Protein AF-A0AAD3Y693-F1 (afdb_monomer)

Structure (mmCIF, N/CA/C/O backbone):
data_AF-A0AAD3Y693-F1
#
_entry.id   AF-A0AAD3Y693-F1
#
loop_
_atom_site.group_PDB
_atom_site.id
_atom_site.type_symbol
_atom_site.label_atom_id
_atom_site.label_alt_id
_atom_site.label_comp_id
_atom_site.label_asym_id
_atom_site.label_entity_id
_atom_site.label_seq_id
_atom_site.pdbx_PDB_ins_code
_atom_site.Cartn_x
_atom_site.Cartn_y
_atom_site.Cartn_z
_atom_site.occupancy
_atom_site.B_iso_or_equiv
_atom_site.auth_seq_id
_atom_site.auth_comp_id
_atom_site.auth_asym_id
_atom_site.auth_atom_id
_atom_site.pdbx_PDB_model_num
ATOM 1 N N . GLY A 1 1 ? 5.796 18.526 -28.401 1.00 57.47 1 GLY A N 1
ATOM 2 C CA . GLY A 1 1 ? 4.630 18.229 -27.539 1.00 57.47 1 GLY A CA 1
ATOM 3 C C . GLY A 1 1 ? 4.494 16.743 -27.241 1.00 57.47 1 GLY A C 1
ATOM 4 O O . GLY A 1 1 ? 4.317 16.376 -26.090 1.00 57.47 1 GLY A O 1
ATOM 5 N N . THR A 1 2 ? 4.607 15.888 -28.257 1.00 63.69 2 THR A N 1
ATOM 6 C CA . THR A 1 2 ? 4.423 14.424 -28.186 1.00 63.69 2 THR A CA 1
ATOM 7 C C . THR A 1 2 ? 5.612 13.660 -27.596 1.00 63.69 2 THR A C 1
ATOM 9 O O . THR A 1 2 ? 5.419 12.637 -26.946 1.00 63.69 2 THR A O 1
ATOM 12 N N . ASP A 1 3 ? 6.832 14.183 -27.740 1.00 72.62 3 ASP A N 1
ATOM 13 C CA . ASP A 1 3 ? 8.056 13.483 -27.311 1.00 72.62 3 ASP A CA 1
ATOM 14 C C . ASP A 1 3 ? 8.204 13.393 -25.786 1.00 72.62 3 ASP A C 1
ATOM 16 O O . ASP A 1 3 ? 8.911 12.528 -25.273 1.00 72.62 3 ASP A O 1
ATOM 20 N N . TYR A 1 4 ? 7.533 14.281 -25.047 1.00 83.62 4 TYR A N 1
ATOM 21 C CA . TYR A 1 4 ? 7.501 14.255 -23.585 1.00 83.62 4 TYR A CA 1
ATOM 22 C C . TYR A 1 4 ? 6.535 13.181 -23.070 1.00 83.62 4 TYR A C 1
ATOM 24 O O . TYR A 1 4 ? 6.885 12.433 -22.164 1.00 83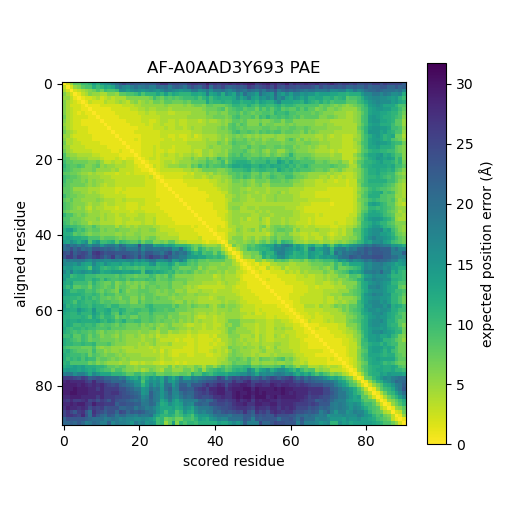.62 4 TYR A O 1
ATOM 32 N N . LEU A 1 5 ? 5.370 13.031 -23.714 1.00 88.19 5 LEU A N 1
ATOM 33 C CA . LEU A 1 5 ? 4.372 12.025 -23.343 1.00 88.19 5 LEU A CA 1
ATOM 34 C C . LEU A 1 5 ? 4.930 10.602 -23.478 1.00 88.19 5 LEU A C 1
ATOM 36 O O . LEU A 1 5 ? 4.802 9.807 -22.550 1.00 88.19 5 LEU A O 1
ATOM 40 N N . GLY A 1 6 ? 5.602 10.303 -24.596 1.00 90.31 6 GLY A N 1
ATOM 41 C CA . GLY A 1 6 ? 6.240 8.999 -24.800 1.00 90.31 6 GLY A CA 1
ATOM 42 C C . GLY A 1 6 ? 7.289 8.683 -23.729 1.00 90.31 6 GLY A C 1
ATOM 43 O O . GLY A 1 6 ? 7.310 7.580 -23.193 1.00 90.31 6 GLY A O 1
ATOM 44 N N . LYS A 1 7 ? 8.110 9.671 -23.345 1.00 91.62 7 LYS A N 1
ATOM 45 C CA . LYS A 1 7 ? 9.121 9.514 -22.286 1.00 91.62 7 LYS A CA 1
ATOM 46 C C . LYS A 1 7 ? 8.501 9.279 -20.910 1.00 91.62 7 LYS A C 1
ATOM 48 O O . LYS A 1 7 ? 8.977 8.411 -20.186 1.00 91.62 7 LYS A O 1
ATOM 53 N N . THR A 1 8 ? 7.444 10.010 -20.550 1.00 91.81 8 THR A N 1
ATOM 54 C CA . THR A 1 8 ? 6.758 9.833 -19.260 1.00 91.81 8 THR A CA 1
ATOM 55 C C . THR A 1 8 ? 6.124 8.450 -19.143 1.00 91.81 8 THR A C 1
ATOM 57 O O . THR A 1 8 ? 6.254 7.813 -18.100 1.00 91.81 8 THR A O 1
ATOM 60 N N . VAL A 1 9 ? 5.481 7.963 -20.210 1.00 94.56 9 VAL A N 1
ATOM 61 C CA . VAL A 1 9 ? 4.896 6.614 -20.225 1.00 94.56 9 VAL A CA 1
ATOM 62 C C . VAL A 1 9 ? 5.989 5.555 -20.086 1.00 94.56 9 VAL A C 1
ATOM 64 O O . VAL A 1 9 ? 5.875 4.688 -19.224 1.00 94.56 9 VAL A O 1
ATOM 67 N N . SER A 1 10 ? 7.073 5.653 -20.861 1.00 93.75 10 SER A N 1
ATOM 68 C CA . SER A 1 10 ? 8.194 4.710 -20.762 1.00 93.75 10 SER A CA 1
ATOM 69 C C . SER A 1 10 ? 8.844 4.706 -19.376 1.00 93.75 10 SER A C 1
ATOM 71 O O . SER A 1 10 ? 9.185 3.638 -18.875 1.00 93.75 10 SER A O 1
ATOM 73 N N . LEU A 1 11 ? 8.972 5.873 -18.731 1.00 95.94 11 LEU A N 1
ATOM 74 C CA . LEU A 1 11 ? 9.494 5.975 -17.367 1.00 95.94 11 LEU A CA 1
ATOM 75 C C . LEU A 1 11 ? 8.567 5.282 -16.360 1.00 95.94 11 LEU A C 1
ATOM 77 O O . LEU A 1 11 ? 9.024 4.445 -15.592 1.00 95.94 11 LEU A O 1
ATOM 81 N N . ALA A 1 12 ? 7.263 5.573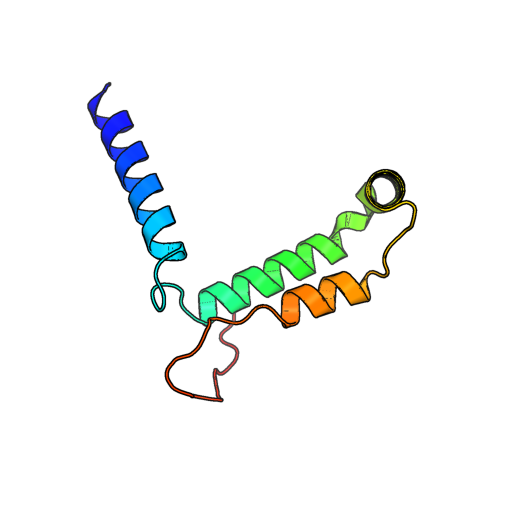 -16.397 1.00 95.00 12 ALA A N 1
ATOM 82 C CA . ALA A 1 12 ? 6.296 4.963 -15.483 1.00 95.00 12 ALA A CA 1
ATOM 83 C C . ALA A 1 12 ? 6.233 3.433 -15.635 1.00 95.00 12 ALA A C 1
ATOM 85 O O . ALA A 1 12 ? 6.148 2.712 -14.642 1.00 95.00 12 ALA A O 1
ATOM 86 N N . VAL A 1 13 ? 6.306 2.937 -16.875 1.00 96.62 13 VAL A N 1
ATOM 87 C CA . VAL A 1 13 ? 6.381 1.497 -17.159 1.00 96.62 13 VAL A CA 1
ATOM 88 C C . VAL A 1 13 ? 7.675 0.901 -16.602 1.00 96.62 13 VAL A C 1
ATOM 90 O O . VAL A 1 13 ? 7.625 -0.155 -15.975 1.00 96.62 13 VAL A O 1
ATOM 93 N N . GLY A 1 14 ? 8.812 1.581 -16.779 1.00 95.75 14 GLY A N 1
ATOM 94 C CA . GLY A 1 14 ? 10.102 1.153 -16.232 1.00 95.75 14 GLY A CA 1
ATOM 95 C C . GLY A 1 14 ? 10.087 1.017 -14.708 1.00 95.75 14 GLY A C 1
ATOM 96 O O . GLY A 1 14 ? 10.467 -0.029 -14.188 1.00 95.75 14 GLY A O 1
ATOM 97 N N . GLU A 1 15 ? 9.571 2.022 -13.998 1.00 94.38 15 GLU A N 1
ATOM 98 C CA . GLU A 1 15 ? 9.450 1.993 -12.531 1.00 94.38 15 GLU A CA 1
ATOM 99 C C . GLU A 1 15 ? 8.502 0.886 -12.048 1.00 94.38 15 GLU A C 1
ATOM 101 O O . GLU A 1 15 ? 8.793 0.185 -11.079 1.00 94.38 15 GLU A O 1
ATOM 106 N N . LEU A 1 16 ? 7.381 0.669 -12.746 1.00 93.50 16 LEU A N 1
ATOM 107 C CA . LEU A 1 16 ? 6.432 -0.386 -12.384 1.00 93.50 16 LEU A CA 1
ATOM 108 C C . LEU A 1 16 ? 7.040 -1.786 -12.557 1.00 93.50 16 LEU A C 1
ATOM 110 O O . LEU A 1 16 ? 6.843 -2.650 -11.702 1.00 93.50 16 LEU A O 1
ATOM 114 N N . ILE A 1 17 ? 7.797 -1.999 -13.639 1.00 94.19 17 ILE A N 1
ATOM 115 C CA . ILE A 1 17 ? 8.549 -3.241 -13.865 1.00 94.19 17 ILE A CA 1
ATOM 116 C C . ILE A 1 17 ? 9.636 -3.401 -12.799 1.00 94.19 17 ILE A C 1
ATOM 118 O O . ILE A 1 17 ? 9.799 -4.502 -12.273 1.00 94.19 17 ILE A O 1
ATOM 122 N N . SER A 1 18 ? 10.341 -2.321 -12.452 1.00 91.94 18 SER A N 1
ATOM 123 C CA . SER A 1 18 ? 11.368 -2.322 -11.406 1.00 91.94 18 SER A CA 1
ATOM 124 C C . SER A 1 18 ? 10.793 -2.809 -10.072 1.00 91.94 18 SER A C 1
ATOM 126 O O . SER A 1 18 ? 11.248 -3.819 -9.546 1.00 91.94 18 SER A O 1
ATOM 128 N N . VAL A 1 19 ? 9.698 -2.211 -9.587 1.00 90.25 19 VAL A N 1
ATOM 129 C CA . VAL A 1 19 ? 9.055 -2.614 -8.317 1.00 90.25 19 VAL A CA 1
ATOM 130 C C . VAL A 1 19 ? 8.516 -4.053 -8.354 1.00 90.25 19 VAL A C 1
ATOM 132 O O . VAL A 1 19 ? 8.485 -4.728 -7.325 1.00 90.25 19 VAL A O 1
ATOM 135 N N . ALA A 1 20 ? 8.093 -4.540 -9.524 1.00 88.81 20 ALA A N 1
ATOM 136 C CA . ALA A 1 20 ? 7.620 -5.914 -9.699 1.00 88.81 20 ALA A CA 1
ATOM 137 C C . ALA A 1 20 ? 8.758 -6.948 -9.802 1.00 88.81 20 ALA A C 1
ATOM 139 O O . ALA A 1 20 ? 8.520 -8.143 -9.610 1.00 88.81 20 ALA A O 1
ATOM 140 N N . THR A 1 21 ? 9.980 -6.513 -10.115 1.00 89.50 21 THR A N 1
ATOM 141 C CA . THR A 1 21 ? 11.134 -7.394 -10.306 1.00 89.50 21 THR A CA 1
ATOM 142 C C . THR A 1 21 ? 11.816 -7.671 -8.972 1.00 89.50 21 THR A C 1
ATOM 144 O O . THR A 1 21 ? 12.162 -6.765 -8.212 1.00 89.50 21 THR A O 1
ATOM 147 N N . LEU A 1 22 ? 12.044 -8.952 -8.680 1.00 85.62 22 LEU A N 1
ATOM 148 C CA . LEU A 1 22 ? 12.675 -9.363 -7.433 1.00 85.62 22 LEU A CA 1
ATOM 149 C C . LEU A 1 22 ? 14.093 -8.782 -7.309 1.00 85.62 22 LEU A C 1
ATOM 151 O O . LEU A 1 22 ? 14.877 -8.820 -8.255 1.00 85.62 22 LEU A O 1
ATOM 155 N N . GLY A 1 23 ? 14.423 -8.257 -6.129 1.00 84.00 23 GLY A N 1
ATOM 156 C CA . GLY A 1 23 ? 15.750 -7.708 -5.835 1.00 84.00 23 GLY A CA 1
ATOM 157 C C . GLY A 1 23 ? 16.016 -6.296 -6.369 1.00 84.00 23 GLY A C 1
ATOM 158 O O . GLY A 1 23 ? 17.106 -5.784 -6.145 1.00 84.00 23 GLY A O 1
ATOM 159 N N . GLN A 1 24 ? 15.051 -5.650 -7.036 1.00 86.38 24 GLN A N 1
ATOM 160 C CA . GLN A 1 24 ? 15.176 -4.248 -7.474 1.00 86.38 24 GLN A CA 1
ATOM 161 C C . GLN A 1 24 ? 14.707 -3.229 -6.422 1.00 86.38 24 GLN A C 1
ATOM 163 O O . GLN A 1 24 ? 14.979 -2.042 -6.553 1.00 86.38 24 GLN A O 1
ATOM 168 N N . VAL A 1 25 ? 14.026 -3.685 -5.366 1.00 88.12 25 VAL A N 1
ATOM 169 C CA . VAL A 1 25 ? 13.630 -2.847 -4.225 1.00 88.12 25 VAL A CA 1
ATOM 170 C C . VAL A 1 25 ? 14.677 -2.971 -3.125 1.00 88.12 25 VAL A C 1
ATOM 172 O O . VAL A 1 25 ? 14.977 -4.081 -2.676 1.00 88.12 25 VAL A O 1
ATOM 175 N N . HIS A 1 26 ? 15.207 -1.847 -2.644 1.00 88.19 26 HIS A N 1
ATOM 176 C CA . HIS A 1 26 ? 16.194 -1.860 -1.567 1.00 88.19 26 HIS A CA 1
ATOM 177 C C . HIS A 1 26 ? 15.532 -1.935 -0.187 1.00 88.19 26 HIS A C 1
ATOM 179 O O . HIS A 1 26 ? 14.462 -1.378 0.068 1.00 88.19 26 HIS A O 1
ATOM 185 N N . GLN A 1 27 ? 16.216 -2.565 0.771 1.00 86.56 27 GLN A N 1
ATOM 186 C CA . GLN A 1 27 ? 15.692 -2.719 2.132 1.00 86.56 27 GLN A CA 1
ATOM 187 C C . GLN A 1 27 ? 15.436 -1.372 2.839 1.00 86.56 27 GLN A C 1
ATOM 189 O O . GLN A 1 27 ? 14.511 -1.273 3.647 1.00 86.56 27 GLN A O 1
ATOM 194 N N . VAL A 1 28 ? 16.225 -0.336 2.527 1.00 89.56 28 VAL A N 1
ATOM 195 C CA . VAL A 1 28 ? 16.035 1.026 3.056 1.00 89.56 28 VAL A CA 1
ATOM 196 C C . VAL A 1 28 ? 14.750 1.670 2.528 1.00 89.56 28 VAL A C 1
ATOM 198 O O . VAL A 1 28 ? 14.004 2.264 3.302 1.00 89.56 28 VAL A O 1
ATOM 201 N N . GLU A 1 29 ? 14.427 1.475 1.249 1.00 89.88 29 GLU A N 1
ATOM 202 C CA . GLU A 1 29 ? 13.197 1.986 0.632 1.00 89.88 29 GLU A CA 1
ATOM 203 C C . GLU A 1 29 ? 11.970 1.309 1.245 1.00 89.88 29 GLU A C 1
ATOM 205 O O . GLU A 1 29 ? 11.009 1.984 1.619 1.00 89.88 29 GLU A O 1
ATOM 210 N N . LEU A 1 30 ? 12.027 -0.015 1.442 1.00 89.19 30 LEU A N 1
ATOM 211 C CA . LEU A 1 30 ? 10.962 -0.754 2.120 1.00 89.19 30 LEU A CA 1
ATOM 212 C C . LEU A 1 30 ? 10.772 -0.276 3.567 1.00 89.19 30 LEU A C 1
ATOM 214 O O . LEU A 1 30 ? 9.636 -0.100 4.012 1.00 89.19 30 LEU A O 1
ATOM 218 N N . TYR A 1 31 ? 11.862 -0.066 4.308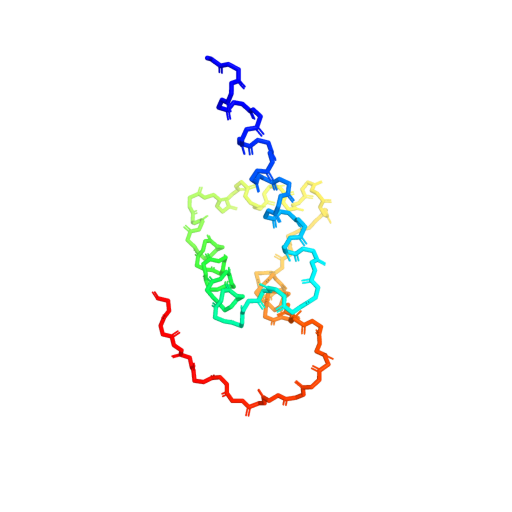 1.00 90.50 31 TYR A N 1
ATOM 219 C CA . TYR A 1 31 ? 11.800 0.444 5.678 1.00 90.50 31 TYR A CA 1
ATOM 220 C C . TYR A 1 31 ? 11.156 1.835 5.733 1.00 90.50 31 TYR A C 1
ATOM 222 O O . TYR A 1 31 ? 10.203 2.042 6.487 1.00 90.50 31 TYR A O 1
ATOM 230 N N . CYS A 1 32 ? 11.584 2.758 4.872 1.00 90.50 32 CYS A N 1
ATOM 231 C CA . CYS A 1 32 ? 11.011 4.101 4.833 1.00 90.50 32 CYS A CA 1
ATOM 232 C C . CYS A 1 32 ? 9.547 4.111 4.390 1.00 90.50 32 CYS A C 1
ATOM 234 O O . CYS A 1 32 ? 8.733 4.821 4.983 1.00 90.50 32 CYS A O 1
ATOM 236 N N . ALA A 1 33 ? 9.167 3.263 3.432 1.00 90.88 33 ALA A N 1
ATOM 237 C CA . ALA A 1 33 ? 7.772 3.103 3.035 1.00 90.88 33 ALA A CA 1
ATOM 238 C C . ALA A 1 33 ? 6.894 2.582 4.190 1.00 90.88 33 ALA A C 1
ATOM 240 O O . ALA A 1 33 ? 5.759 3.045 4.370 1.00 90.88 33 ALA A O 1
ATOM 241 N N . LYS A 1 34 ? 7.411 1.651 5.008 1.00 91.75 34 LYS A N 1
ATOM 242 C CA . LYS A 1 34 ? 6.711 1.154 6.203 1.00 91.75 34 LYS A CA 1
ATOM 243 C C . LYS A 1 34 ? 6.493 2.261 7.228 1.00 91.75 34 LYS A C 1
ATOM 245 O O . LYS A 1 34 ? 5.351 2.473 7.639 1.00 91.75 34 LYS A O 1
ATOM 250 N N . GLU A 1 35 ? 7.548 2.975 7.611 1.00 91.25 35 GLU A N 1
ATOM 251 C CA . GLU A 1 35 ? 7.465 4.015 8.645 1.00 91.25 35 GLU A CA 1
ATOM 252 C C . GLU A 1 35 ? 6.598 5.204 8.200 1.00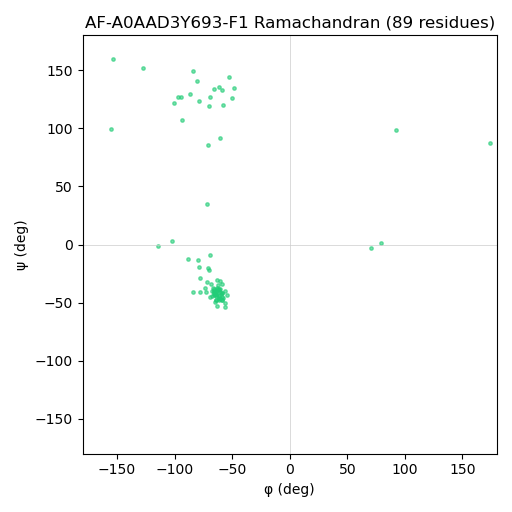 91.25 35 GLU A C 1
ATOM 254 O O . GLU A 1 35 ? 5.738 5.659 8.959 1.00 91.25 35 GLU A O 1
ATOM 259 N N . ALA A 1 36 ? 6.697 5.629 6.935 1.00 90.19 36 ALA A N 1
ATOM 260 C CA . ALA A 1 36 ? 5.821 6.660 6.370 1.00 90.19 36 ALA A CA 1
ATOM 261 C C . ALA A 1 36 ? 4.336 6.248 6.410 1.00 90.19 36 ALA A C 1
ATOM 263 O O . ALA A 1 36 ? 3.457 7.044 6.766 1.00 90.19 36 ALA A O 1
ATOM 264 N N . THR A 1 37 ? 4.045 4.980 6.103 1.00 88.50 37 THR A N 1
ATOM 265 C CA . THR A 1 37 ? 2.677 4.444 6.156 1.00 88.50 37 THR A CA 1
ATOM 266 C C . THR A 1 37 ? 2.151 4.384 7.592 1.00 88.50 37 THR A C 1
ATOM 268 O O . THR A 1 37 ? 1.017 4.797 7.842 1.00 88.50 37 THR A O 1
ATOM 271 N N . LYS A 1 38 ? 2.960 3.907 8.549 1.00 88.81 38 LYS A N 1
ATOM 272 C CA . LYS A 1 38 ? 2.589 3.870 9.975 1.00 88.81 38 LYS A CA 1
ATOM 273 C C . LYS A 1 38 ? 2.312 5.269 10.514 1.00 88.81 38 LYS A C 1
ATOM 275 O O . LYS A 1 38 ? 1.273 5.481 11.136 1.00 88.81 38 LYS A O 1
ATOM 280 N N . SER A 1 39 ? 3.195 6.224 10.223 1.00 86.62 39 SER A N 1
ATOM 281 C CA . SER A 1 39 ? 3.026 7.621 10.626 1.00 86.62 39 SER A CA 1
ATOM 282 C C . SER A 1 39 ? 1.717 8.199 10.081 1.00 86.62 39 SER A C 1
ATOM 284 O O . SER A 1 39 ? 0.910 8.733 10.839 1.00 86.62 39 SER A O 1
ATOM 286 N N . THR A 1 40 ? 1.422 7.967 8.798 1.00 84.62 40 THR A N 1
ATOM 287 C CA . THR A 1 40 ? 0.161 8.411 8.180 1.00 84.62 40 THR A CA 1
ATOM 288 C C . THR A 1 40 ? -1.064 7.826 8.888 1.00 84.62 40 THR A C 1
ATOM 290 O O . THR A 1 40 ? -2.009 8.552 9.198 1.00 84.62 40 THR A O 1
ATOM 293 N N . ILE A 1 41 ? -1.046 6.523 9.188 1.00 82.75 41 ILE A N 1
ATOM 294 C CA . ILE A 1 41 ? -2.126 5.843 9.917 1.00 82.75 41 ILE A CA 1
ATOM 295 C C . ILE A 1 41 ? -2.338 6.471 11.305 1.00 82.75 41 ILE A C 1
ATOM 297 O O . ILE A 1 41 ? -3.479 6.709 11.702 1.00 82.75 41 ILE A O 1
ATOM 301 N N . LEU A 1 42 ? -1.258 6.782 12.028 1.00 82.62 42 LEU A N 1
ATOM 302 C CA . LEU A 1 42 ? -1.321 7.390 13.362 1.00 82.62 42 LEU A CA 1
ATOM 303 C C . LEU A 1 42 ? -1.762 8.865 13.328 1.00 82.62 42 LEU A C 1
ATOM 305 O O . LEU A 1 42 ? -2.446 9.325 14.245 1.00 82.62 42 LEU A O 1
ATOM 309 N N . MET A 1 43 ? -1.412 9.605 12.272 1.00 78.69 43 MET A N 1
ATOM 310 C CA . MET A 1 43 ? -1.702 11.039 12.137 1.00 78.69 43 MET A CA 1
ATOM 311 C C . MET A 1 43 ? -3.140 11.362 11.699 1.00 78.69 43 MET A C 1
ATOM 313 O O . MET A 1 43 ? -3.572 12.507 11.837 1.00 78.69 43 MET A O 1
ATOM 317 N N . LEU A 1 44 ? -3.929 10.393 11.225 1.00 65.25 44 LEU A N 1
ATOM 318 C CA . LEU A 1 44 ? -5.292 10.599 10.699 1.00 65.25 44 LEU A CA 1
ATOM 319 C C . LEU A 1 44 ? -6.375 10.935 11.763 1.00 65.25 44 LEU A C 1
ATOM 321 O O . LEU A 1 44 ? -7.544 10.584 11.600 1.00 65.25 44 LEU A O 1
ATOM 325 N N . ARG A 1 45 ? -6.049 11.681 12.832 1.00 57.75 45 ARG A N 1
ATOM 326 C CA . ARG A 1 45 ? -6.984 12.062 13.919 1.00 57.75 45 ARG A CA 1
ATOM 327 C C . ARG A 1 45 ? -8.248 12.798 13.442 1.00 57.75 45 ARG A C 1
ATOM 329 O O . ARG A 1 45 ?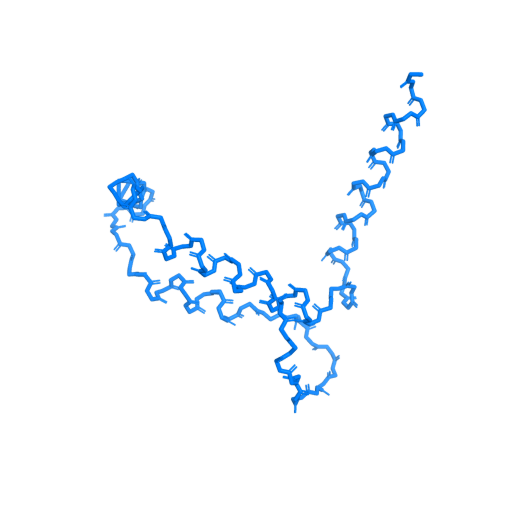 -9.328 12.490 13.931 1.00 57.75 45 ARG A O 1
ATOM 336 N N . VAL A 1 46 ? -8.150 13.710 12.467 1.00 56.81 46 VAL A N 1
ATOM 337 C CA . VAL A 1 46 ? -9.311 14.441 11.891 1.00 56.81 46 VAL A CA 1
ATOM 338 C C . VAL A 1 46 ? -10.204 13.527 11.033 1.00 56.81 46 VAL A C 1
ATOM 340 O O . VAL A 1 46 ? -11.380 13.801 10.816 1.00 56.81 46 VAL A O 1
ATOM 343 N N . VAL A 1 47 ? -9.667 12.392 10.579 1.00 63.09 47 VAL A N 1
ATOM 344 C CA . VAL A 1 47 ? -10.341 11.420 9.707 1.00 63.09 47 VAL A CA 1
ATOM 345 C C . VAL A 1 47 ? -10.825 10.207 10.508 1.00 63.09 47 VAL A C 1
ATOM 347 O O . VAL A 1 47 ? -11.416 9.305 9.930 1.00 63.09 47 VAL A O 1
ATOM 350 N N . ALA A 1 48 ? -10.655 10.179 11.836 1.00 70.44 48 ALA A N 1
ATOM 351 C CA . ALA A 1 48 ? -11.023 9.029 12.662 1.00 70.44 48 ALA A CA 1
ATOM 352 C C . ALA A 1 48 ? -12.492 8.607 12.467 1.00 70.44 48 ALA A C 1
ATOM 354 O O . ALA A 1 48 ? -12.758 7.426 12.273 1.00 70.44 48 ALA A O 1
ATOM 355 N N . SER A 1 49 ? -13.444 9.547 12.421 1.00 76.19 49 SER A N 1
ATOM 356 C CA . SER A 1 49 ? -14.862 9.244 12.155 1.00 76.19 49 SER A CA 1
ATOM 357 C C . SER A 1 49 ? -15.105 8.712 10.735 1.00 76.19 49 SER A C 1
ATOM 359 O O . SER A 1 49 ? -15.842 7.743 10.558 1.00 76.19 49 SER A O 1
ATOM 361 N N . LYS A 1 50 ? -14.440 9.285 9.723 1.00 81.50 50 LYS A N 1
ATOM 362 C CA . LYS A 1 50 ? -14.490 8.823 8.323 1.00 81.50 50 LYS A CA 1
ATOM 363 C C . LYS A 1 50 ? -13.853 7.441 8.151 1.00 81.50 50 LYS A C 1
ATOM 365 O O . LYS A 1 50 ? -14.343 6.631 7.367 1.00 81.50 50 LYS A O 1
ATOM 370 N N . ASP A 1 51 ? -12.774 7.162 8.871 1.00 81.19 51 ASP A N 1
ATOM 371 C CA . ASP A 1 51 ? -12.106 5.868 8.873 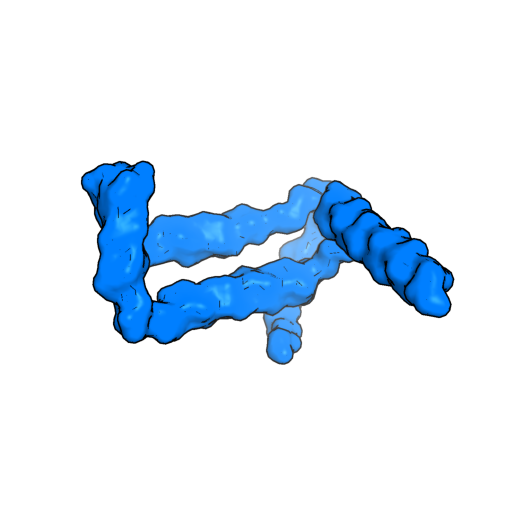1.00 81.19 51 ASP A CA 1
ATOM 372 C C . ASP A 1 51 ? -12.957 4.799 9.559 1.00 81.19 51 ASP A C 1
ATOM 374 O O . ASP A 1 51 ? -13.180 3.741 8.975 1.00 81.19 51 ASP A O 1
ATOM 378 N N . ILE A 1 52 ? -13.541 5.118 10.720 1.00 82.88 52 ILE A N 1
ATOM 379 C CA . ILE A 1 52 ? -14.508 4.256 11.413 1.00 82.88 52 ILE A CA 1
ATOM 380 C C . ILE A 1 52 ? -15.685 3.928 10.489 1.00 82.88 52 ILE A C 1
ATOM 382 O O . ILE A 1 52 ? -16.001 2.754 10.301 1.00 82.88 52 ILE A O 1
ATOM 386 N N . GLY A 1 53 ? -16.293 4.946 9.872 1.00 88.25 53 GLY A N 1
ATOM 387 C CA . GLY A 1 53 ? -17.409 4.761 8.947 1.00 88.25 53 GLY A CA 1
ATOM 388 C C . GLY A 1 53 ? -17.037 3.873 7.760 1.00 88.25 53 GLY A C 1
ATOM 389 O O . GLY A 1 53 ? -17.740 2.908 7.471 1.00 88.25 53 GLY A O 1
ATOM 390 N N . ARG A 1 54 ? -15.890 4.130 7.114 1.00 90.00 54 ARG A N 1
ATOM 391 C CA . ARG A 1 54 ? -15.411 3.318 5.984 1.00 90.00 54 ARG A CA 1
ATOM 392 C C . ARG A 1 54 ? -15.163 1.868 6.390 1.00 90.00 54 ARG A C 1
ATOM 394 O O . ARG A 1 54 ? -15.593 0.965 5.685 1.00 90.00 54 ARG A O 1
ATOM 401 N N . GLN A 1 55 ? -14.502 1.634 7.522 1.00 89.25 55 GLN A N 1
ATOM 402 C CA . GLN A 1 55 ? -14.229 0.274 7.983 1.00 89.25 55 GLN A CA 1
ATOM 403 C C . GLN A 1 55 ? -15.515 -0.499 8.286 1.00 89.25 55 GLN A C 1
ATOM 405 O O . GLN A 1 55 ? -15.629 -1.654 7.882 1.00 89.25 55 GLN A O 1
ATOM 410 N N . ILE A 1 56 ? -16.497 0.136 8.932 1.00 91.88 56 ILE A N 1
ATOM 411 C CA . ILE A 1 56 ? -17.798 -0.488 9.201 1.00 91.88 56 ILE A CA 1
ATOM 412 C C . ILE A 1 56 ? -18.536 -0.786 7.890 1.00 91.88 56 ILE A C 1
ATOM 414 O O . ILE A 1 56 ? -19.039 -1.892 7.729 1.00 91.88 56 ILE A O 1
ATOM 418 N N . LEU A 1 57 ? -18.555 0.142 6.930 1.00 94.25 57 LEU A N 1
ATOM 419 C CA . LEU A 1 57 ? -19.233 -0.069 5.645 1.00 94.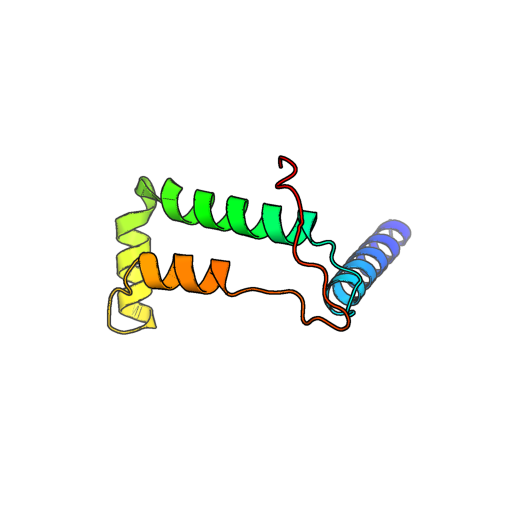25 57 LEU A CA 1
ATOM 420 C C . LEU A 1 57 ? -18.556 -1.135 4.770 1.00 94.25 57 LEU A C 1
ATOM 422 O O . LEU A 1 57 ? -19.242 -1.856 4.055 1.00 94.25 57 LEU A O 1
ATOM 426 N N . THR A 1 58 ? -17.226 -1.252 4.811 1.00 93.25 58 THR A N 1
ATOM 427 C CA . THR A 1 58 ? -16.485 -2.238 4.004 1.00 93.25 58 THR A CA 1
ATOM 428 C C . THR A 1 58 ? -16.430 -3.616 4.660 1.00 93.25 58 THR A C 1
ATOM 430 O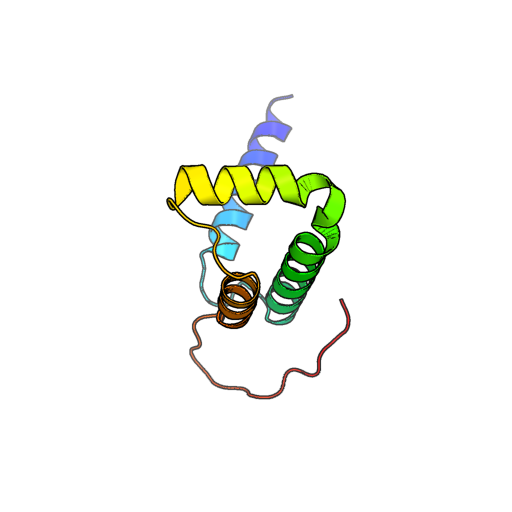 O . THR A 1 58 ? -16.533 -4.627 3.972 1.00 93.25 58 THR A O 1
ATOM 433 N N . TYR A 1 59 ? -16.234 -3.680 5.977 1.00 89.44 59 TYR A N 1
ATOM 434 C CA . TYR A 1 59 ? -15.955 -4.934 6.687 1.00 89.44 59 TYR A CA 1
ATOM 435 C C . TYR A 1 59 ? -17.053 -5.346 7.673 1.00 89.44 59 TYR A C 1
ATOM 437 O O . TYR A 1 59 ? -16.896 -6.354 8.359 1.00 89.44 59 TYR A O 1
ATOM 445 N N . GLY A 1 60 ? -18.121 -4.556 7.820 1.00 92.19 60 GLY A N 1
ATOM 446 C CA . GLY A 1 60 ? -19.179 -4.768 8.815 1.00 92.19 60 GLY A CA 1
ATOM 447 C C . GLY A 1 60 ? -18.747 -4.508 10.264 1.00 92.19 60 GLY A C 1
ATOM 448 O O . GLY A 1 60 ? -19.558 -4.606 11.179 1.00 92.19 60 GLY A O 1
ATOM 449 N N . LYS A 1 61 ? -17.469 -4.185 10.498 1.00 89.50 61 LYS A N 1
ATOM 450 C CA . LYS A 1 61 ? -16.891 -3.938 11.822 1.00 89.50 61 LYS A CA 1
ATOM 451 C C . LYS A 1 61 ? -15.684 -3.015 11.737 1.00 89.50 61 LYS A C 1
ATOM 453 O O . LYS A 1 61 ? -15.018 -2.930 10.706 1.00 89.50 61 LYS A O 1
ATOM 458 N N . ARG A 1 62 ? -15.346 -2.388 12.861 1.00 87.06 62 ARG A N 1
ATOM 459 C CA . ARG A 1 62 ? -14.067 -1.693 13.021 1.00 87.06 62 ARG A CA 1
ATOM 460 C C . ARG A 1 62 ? -12.969 -2.718 13.303 1.00 87.06 62 ARG A C 1
ATOM 462 O O . ARG A 1 62 ? -13.078 -3.475 14.267 1.00 87.06 62 ARG A O 1
ATOM 469 N N . LYS A 1 63 ? -11.919 -2.744 12.482 1.00 87.19 63 LYS A N 1
ATOM 470 C CA . LYS A 1 63 ? -10.722 -3.541 12.765 1.00 87.19 63 LYS A CA 1
ATOM 471 C C . LYS A 1 63 ? -9.833 -2.790 13.770 1.00 87.19 63 LYS A C 1
ATOM 473 O O . LYS A 1 63 ? -9.721 -1.563 13.675 1.00 87.19 63 LYS A O 1
ATOM 478 N N . PRO A 1 64 ? -9.219 -3.490 14.737 1.00 86.31 64 PRO A N 1
ATOM 479 C CA . PRO A 1 64 ? -8.200 -2.916 15.604 1.00 86.31 64 PRO A CA 1
ATOM 480 C C . PRO A 1 64 ? -7.076 -2.251 14.807 1.00 86.31 64 PRO A C 1
ATOM 482 O O . PRO A 1 64 ? -6.671 -2.728 13.746 1.00 86.31 64 PRO A O 1
ATOM 485 N N . LEU A 1 65 ? -6.549 -1.150 15.342 1.00 85.06 65 LEU A N 1
ATOM 486 C CA . LEU A 1 65 ? -5.419 -0.445 14.738 1.00 85.06 65 LEU A CA 1
ATOM 487 C C . LEU A 1 65 ? -4.176 -1.345 14.661 1.00 85.06 65 LEU A C 1
ATOM 489 O O . LEU A 1 65 ? -3.474 -1.348 13.650 1.00 85.06 65 LEU A O 1
ATOM 493 N N . ASP A 1 66 ? -3.965 -2.155 15.699 1.00 86.12 66 ASP A N 1
ATOM 494 C CA . ASP A 1 66 ? -2.835 -3.077 15.811 1.00 86.12 66 ASP A CA 1
ATOM 495 C C . ASP A 1 66 ? -2.788 -4.094 14.672 1.00 86.12 66 ASP A C 1
ATOM 497 O O . ASP A 1 66 ? -1.704 -4.442 14.211 1.00 86.12 66 ASP A O 1
ATOM 501 N N . ASP A 1 67 ? -3.944 -4.527 14.162 1.00 85.81 67 ASP A N 1
ATOM 502 C CA . ASP A 1 67 ? -4.004 -5.453 13.029 1.00 85.81 67 ASP A CA 1
ATOM 503 C C . ASP A 1 67 ? -3.390 -4.821 11.774 1.00 85.81 67 ASP A C 1
ATOM 505 O O . ASP A 1 67 ? -2.684 -5.483 11.013 1.00 85.81 67 ASP A O 1
ATOM 509 N N . SER A 1 68 ? -3.617 -3.519 11.574 1.00 81.06 68 SER A N 1
ATOM 510 C CA . SER A 1 68 ? -3.054 -2.785 10.438 1.00 81.06 68 SER A CA 1
ATOM 511 C C . SER A 1 68 ? -1.555 -2.554 10.606 1.00 81.06 68 SER A C 1
ATOM 513 O O . SER A 1 68 ? -0.812 -2.719 9.641 1.00 81.06 68 SER A O 1
ATOM 515 N N . LEU A 1 69 ? -1.095 -2.215 11.815 1.00 87.06 69 LEU A N 1
ATOM 516 C CA . LEU A 1 69 ? 0.331 -2.016 12.097 1.00 87.06 69 LEU A CA 1
ATOM 517 C C . LEU A 1 69 ? 1.121 -3.321 11.922 1.00 87.06 69 LEU A C 1
ATOM 519 O O . LEU A 1 69 ? 2.092 -3.348 11.166 1.00 87.06 69 LEU A O 1
ATOM 523 N N . LYS A 1 70 ? 0.628 -4.427 12.495 1.00 89.00 70 LYS A N 1
ATOM 524 C CA . LYS A 1 70 ? 1.222 -5.766 12.338 1.00 89.00 70 LYS A CA 1
ATOM 525 C C . LYS A 1 70 ? 1.283 -6.204 10.878 1.00 89.00 70 LYS A C 1
ATOM 527 O O . LYS A 1 70 ? 2.297 -6.740 10.440 1.00 89.00 70 LYS A O 1
ATOM 532 N N . ALA A 1 71 ? 0.225 -5.947 10.107 1.00 87.81 71 ALA A N 1
ATOM 533 C CA . ALA A 1 71 ? 0.209 -6.272 8.684 1.00 87.81 71 ALA A CA 1
ATOM 534 C C . ALA A 1 71 ? 1.289 -5.510 7.897 1.00 87.81 71 ALA A C 1
ATOM 536 O O . ALA A 1 71 ? 1.849 -6.066 6.957 1.00 87.81 71 ALA A O 1
ATOM 537 N N . LYS A 1 72 ? 1.605 -4.260 8.269 1.00 90.25 72 LYS A N 1
ATOM 538 C CA . LYS A 1 72 ? 2.693 -3.490 7.639 1.00 90.25 72 LYS A CA 1
ATOM 539 C C . LYS A 1 72 ? 4.073 -3.984 8.056 1.00 90.25 72 LYS A C 1
ATOM 541 O O . LYS A 1 72 ? 4.969 -4.047 7.214 1.00 90.25 72 LYS A O 1
ATOM 546 N N . ASP A 1 73 ? 4.237 -4.386 9.311 1.00 88.69 73 ASP A N 1
ATOM 547 C CA . ASP A 1 73 ? 5.489 -4.978 9.786 1.00 88.69 73 ASP A CA 1
ATOM 548 C C . ASP A 1 73 ? 5.813 -6.296 9.081 1.00 88.69 73 ASP A C 1
ATOM 550 O O . ASP A 1 73 ? 6.967 -6.510 8.702 1.00 88.69 73 ASP A O 1
ATOM 554 N N . ALA A 1 74 ? 4.789 -7.108 8.804 1.00 88.19 74 ALA A N 1
ATOM 555 C CA . ALA A 1 74 ? 4.906 -8.390 8.114 1.00 88.19 74 ALA A CA 1
ATOM 556 C C . ALA A 1 74 ? 5.286 -8.292 6.621 1.00 88.19 74 ALA A C 1
ATOM 558 O O . ALA A 1 74 ? 5.574 -9.316 6.006 1.00 88.19 74 ALA A O 1
ATOM 559 N N . ILE A 1 75 ? 5.299 -7.095 6.018 1.00 87.50 75 ILE A N 1
ATOM 560 C CA . ILE A 1 75 ? 5.716 -6.924 4.617 1.00 87.50 75 ILE A CA 1
ATOM 561 C C . ILE A 1 75 ? 7.223 -7.166 4.522 1.00 87.50 75 ILE A C 1
ATOM 563 O O . ILE A 1 75 ? 8.009 -6.436 5.118 1.00 87.50 75 ILE A O 1
ATOM 567 N N . LEU A 1 76 ? 7.656 -8.158 3.759 1.00 86.06 76 LEU A N 1
ATOM 568 C CA . LEU A 1 76 ? 9.071 -8.474 3.567 1.00 86.06 76 LEU A CA 1
ATOM 569 C C . LEU A 1 76 ? 9.376 -8.533 2.073 1.00 86.06 76 LEU A C 1
ATOM 571 O O . LEU A 1 76 ? 8.494 -8.848 1.274 1.00 86.06 76 LEU A O 1
ATOM 575 N N . ILE A 1 77 ? 10.622 -8.244 1.701 1.00 83.12 77 ILE A N 1
ATOM 576 C CA . ILE A 1 77 ? 11.118 -8.606 0.372 1.00 83.12 77 ILE A CA 1
ATOM 577 C C . ILE A 1 77 ? 11.217 -10.140 0.366 1.00 83.12 77 ILE A C 1
ATOM 579 O O . ILE A 1 77 ? 11.816 -10.685 1.296 1.00 83.12 77 ILE A O 1
ATOM 583 N N . PRO A 1 78 ? 10.614 -10.855 -0.601 1.00 74.50 78 PRO A N 1
ATOM 584 C CA . PRO A 1 78 ? 10.821 -12.294 -0.729 1.00 74.50 78 PRO A CA 1
ATOM 585 C C . PRO A 1 78 ? 12.325 -12.543 -0.909 1.00 74.50 78 PRO A C 1
ATOM 587 O O . PRO A 1 78 ? 12.939 -11.984 -1.810 1.00 74.50 78 PRO A O 1
ATOM 590 N N . ILE A 1 79 ? 12.947 -13.294 -0.003 1.00 62.28 79 ILE A N 1
ATOM 591 C CA . ILE A 1 79 ? 14.409 -13.415 0.056 1.00 62.28 79 ILE A CA 1
ATOM 592 C C . ILE A 1 79 ? 14.844 -14.687 -0.684 1.00 62.28 79 ILE A C 1
ATOM 594 O O . ILE A 1 79 ? 14.403 -15.772 -0.316 1.00 62.28 79 ILE A O 1
ATOM 598 N N . GLU A 1 80 ? 15.773 -14.576 -1.636 1.00 45.47 80 GLU A N 1
ATOM 599 C CA . GLU A 1 80 ? 16.865 -15.553 -1.753 1.00 45.47 80 GLU A CA 1
ATOM 600 C C . GLU A 1 80 ? 18.106 -14.920 -1.111 1.00 45.47 80 GLU A C 1
ATOM 602 O O . GLU A 1 80 ? 18.524 -13.836 -1.508 1.00 45.47 80 GLU A O 1
ATOM 607 N N . GLY A 1 81 ? 18.673 -15.570 -0.090 1.00 47.72 81 GLY A N 1
ATOM 608 C CA . GLY A 1 81 ? 19.923 -15.139 0.546 1.00 47.72 81 GLY A CA 1
ATOM 609 C C . GLY A 1 81 ? 19.751 -14.221 1.761 1.00 47.72 81 GLY A C 1
ATOM 610 O O . GLY A 1 81 ? 19.599 -13.009 1.667 1.00 47.72 81 GLY A O 1
ATOM 611 N N . SER A 1 82 ? 19.835 -14.831 2.939 1.00 45.41 82 SER A N 1
ATOM 612 C CA . SER A 1 82 ? 19.913 -14.211 4.262 1.00 45.41 82 SER A CA 1
ATOM 613 C C . SER A 1 82 ? 20.953 -13.087 4.386 1.00 45.41 82 SER A C 1
ATOM 615 O O . SER A 1 82 ? 22.126 -13.307 4.095 1.00 45.41 82 SER A O 1
ATOM 617 N N . SER A 1 83 ? 20.578 -11.963 5.004 1.00 40.50 83 SER A N 1
ATOM 618 C CA . SER A 1 83 ? 21.475 -11.266 5.936 1.00 40.50 83 SER A CA 1
ATOM 619 C C . SER A 1 83 ? 20.689 -10.427 6.944 1.00 40.50 83 SER A C 1
ATOM 621 O O . SER A 1 83 ? 20.214 -9.319 6.688 1.00 40.50 83 SER A O 1
ATOM 623 N N . SER A 1 84 ? 20.543 -11.010 8.125 1.00 48.88 84 SER A N 1
ATOM 624 C CA . SER A 1 84 ? 20.086 -10.396 9.361 1.00 48.88 84 SER A CA 1
ATOM 625 C C . SER A 1 84 ? 21.156 -9.446 9.909 1.00 48.88 84 SER A C 1
ATOM 627 O O . SER A 1 84 ? 21.974 -9.854 10.722 1.00 48.88 84 SER A O 1
ATOM 629 N N . HIS A 1 85 ? 21.163 -8.198 9.444 1.00 43.38 85 HIS A N 1
ATOM 630 C CA . HIS A 1 85 ? 21.501 -6.995 10.221 1.00 43.38 85 HIS A CA 1
ATOM 631 C C . HIS A 1 85 ? 21.537 -5.789 9.283 1.00 43.38 85 HIS A C 1
ATOM 633 O O . HIS A 1 85 ? 22.582 -5.386 8.780 1.00 43.38 85 HIS A O 1
ATOM 639 N N . VAL A 1 86 ? 20.378 -5.168 9.079 1.00 50.75 86 VAL A N 1
ATOM 640 C CA . VAL A 1 86 ? 20.332 -3.810 8.542 1.00 50.75 86 VAL A CA 1
ATOM 641 C C . VAL A 1 86 ? 20.287 -2.881 9.743 1.00 50.75 86 VAL A C 1
ATOM 643 O O . VAL A 1 86 ? 19.286 -2.826 10.458 1.00 50.75 86 VAL A O 1
ATOM 646 N N . LYS A 1 87 ? 21.406 -2.196 10.013 1.00 44.06 87 LYS A N 1
ATOM 647 C CA . LYS A 1 87 ? 21.388 -1.005 10.867 1.00 44.06 87 LYS A CA 1
ATOM 648 C C . LYS A 1 87 ? 20.288 -0.099 10.323 1.00 44.06 87 LYS A C 1
ATOM 650 O O . LYS A 1 87 ? 20.276 0.179 9.127 1.00 44.06 87 LYS A O 1
ATOM 655 N N . GLN A 1 88 ? 19.362 0.302 11.188 1.00 51.50 88 GLN A N 1
ATOM 656 C CA . GLN A 1 88 ? 18.317 1.269 10.869 1.00 51.50 88 GLN A CA 1
ATOM 657 C C . GLN A 1 88 ? 19.004 2.584 10.479 1.00 51.50 88 GLN A C 1
ATOM 659 O O . GLN A 1 88 ? 19.379 3.385 11.330 1.00 51.50 88 GLN A O 1
ATOM 664 N N . GLN A 1 89 ? 19.263 2.748 9.184 1.00 53.53 89 GLN A N 1
ATOM 665 C CA . GLN A 1 89 ? 19.630 4.019 8.585 1.00 53.53 89 GLN A CA 1
ATOM 666 C C . GLN A 1 89 ? 18.399 4.928 8.722 1.00 53.53 89 GLN A C 1
ATOM 668 O O . GLN A 1 89 ? 17.289 4.452 8.451 1.00 53.53 89 GLN A O 1
ATOM 673 N N . PRO A 1 90 ? 18.546 6.189 9.162 1.00 58.56 90 PRO A N 1
ATOM 674 C CA . PRO A 1 90 ? 17.425 7.110 9.154 1.00 58.56 90 PRO A CA 1
ATOM 675 C C . PRO A 1 90 ? 16.899 7.255 7.724 1.00 58.56 90 PRO A C 1
ATOM 677 O O . PRO A 1 90 ? 17.673 7.418 6.777 1.00 58.56 90 PRO A O 1
ATOM 680 N N . CYS A 1 91 ? 15.577 7.163 7.609 1.00 56.06 91 CYS A N 1
ATOM 681 C CA . CYS A 1 91 ? 14.861 8.000 6.663 1.00 56.06 91 CYS A CA 1
ATOM 682 C C . CYS A 1 91 ? 15.059 9.458 7.126 1.00 56.06 91 CYS A C 1
ATOM 684 O O . CYS A 1 91 ? 15.210 10.323 6.250 1.00 56.06 91 CYS A O 1
#

Radius of gyration: 18.15 Å; Cα contacts (8 Å, |Δi|>4): 25; chains: 1; bounding box: 41×34×44 Å

Secondary structure (DSSP, 8-state):
-HHHHHHHHHHHHHHHHHHHSTT-S-HHHHHHHHHHHHHHHHH-GGGHHHHHHHHHHHHSSPPPHHHHHHHHHT--PPPSS----------

Mean predicted aligned error: 9.13 Å

pLDDT: mean 80.67, std 15.19, range [40.5, 96.62]

Solvent-accessible surface area (backbone atoms only — not comparable to full-atom values): 5738 Å² total; per-residue (Å²): 125,66,72,59,54,57,51,52,52,54,48,54,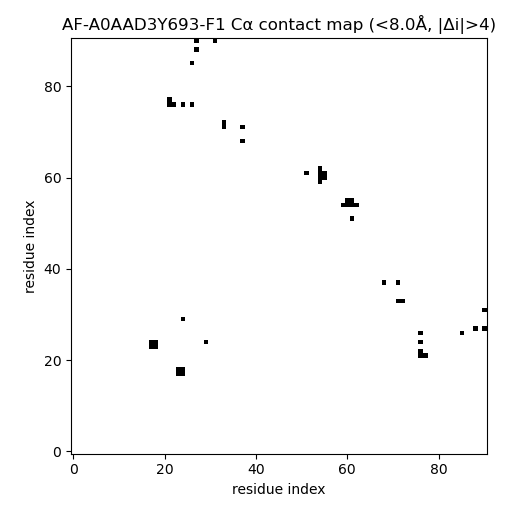52,50,52,53,50,40,71,72,38,87,86,63,66,52,72,66,58,55,50,42,54,41,52,54,49,52,50,53,66,71,65,41,67,94,42,44,68,60,49,47,50,49,33,29,75,74,66,76,41,74,75,64,68,64,60,58,52,52,56,52,68,70,63,69,80,89,76,84,78,91,77,97,75,76,76,86,69,84,122

Foldseek 3Di:
DVVVVVVVVVVVVVVVVLVVDAPSDDPLNLVVVLVVVLVVLVPCPVCVVVLQVVCCVVPVGDDDPVVVNVVSVPDDRPDDDDDPDDDNDDD

Nearest PDB structures (foldseek):
  5hxk-assembly2_C  TM=8.729E-01  e=5.440E-01  Thermus thermophilus HB8
  6qc3-assembly1_a4  TM=8.267E-01  e=5.440E-01  Ovis aries

Organism: Nepenthes gracilis (NCBI:txid150966)

Sequence (91 aa):
GTDYLGKTVSLAVGELISVATLGQVHQVELYCAKEATKSTILMLRVVASKDIGRQILTYGKRKPLDDSLKAKDAILIPIEGSSSHVKQQPC